Protein AF-A0A370DWR2-F1 (afdb_monomer_lite)

InterPro domains:
  IPR027417 P-loop containing nucleoside triphosphate hydrolase [G3DSA:3.40.50.300] (48-137)
  IPR027417 P-loop containing nucleoside triphosphate hydrolase [SSF52540] (31-121)
  IPR045063 Dynamin, N-terminal [PF00350] (48-128)

pLDDT: mean 73.04, std 15.7, range [42.78, 97.62]

Organism: NCBI:txid2200907

Structure (mmCIF, N/CA/C/O backbone):
data_AF-A0A370DWR2-F1
#
_entry.id   AF-A0A370DWR2-F1
#
loop_
_atom_site.group_PDB
_atom_site.id
_atom_site.type_symbol
_atom_site.label_atom_id
_atom_site.label_alt_id
_atom_site.label_comp_id
_atom_site.label_asym_id
_atom_site.label_entity_id
_atom_site.label_seq_id
_atom_site.pdbx_PDB_ins_code
_atom_site.Cartn_x
_atom_site.Cartn_y
_atom_site.Cartn_z
_atom_site.occupancy
_atom_site.B_iso_or_equiv
_atom_site.auth_seq_id
_atom_site.auth_comp_id
_atom_site.auth_asym_id
_atom_site.auth_atom_id
_atom_site.pdbx_PDB_model_num
ATOM 1 N N . MET A 1 1 ? -10.362 -13.651 -2.660 1.00 56.75 1 MET A N 1
ATOM 2 C CA . MET A 1 1 ? -10.458 -12.195 -2.415 1.00 56.75 1 MET A CA 1
ATOM 3 C C . MET A 1 1 ? -11.682 -11.820 -1.568 1.00 56.75 1 MET A C 1
ATOM 5 O O . MET A 1 1 ? -11.492 -11.154 -0.564 1.00 56.75 1 MET A O 1
ATOM 9 N N . LEU A 1 2 ? -12.892 -12.332 -1.864 1.00 59.53 2 LEU A N 1
ATOM 10 C CA . LEU A 1 2 ? -14.131 -12.061 -1.094 1.00 59.53 2 LEU A CA 1
ATOM 11 C C . LEU A 1 2 ? -14.028 -12.283 0.430 1.00 59.53 2 LEU A C 1
ATOM 13 O O . LEU A 1 2 ? -14.508 -11.456 1.198 1.00 59.53 2 LEU A O 1
ATOM 17 N N . ALA A 1 3 ? -13.368 -13.359 0.873 1.00 76.56 3 ALA A N 1
ATOM 18 C CA . ALA A 1 3 ? -13.218 -13.651 2.302 1.00 76.56 3 ALA A CA 1
ATOM 19 C C . ALA A 1 3 ? -12.416 -12.567 3.047 1.00 76.56 3 ALA A C 1
ATOM 21 O O . ALA A 1 3 ? -12.815 -12.146 4.127 1.00 76.56 3 ALA A O 1
ATOM 22 N N . PHE A 1 4 ? -11.325 -12.065 2.456 1.00 77.69 4 PHE A N 1
ATOM 23 C CA . PHE A 1 4 ? -10.503 -11.017 3.069 1.00 77.69 4 PHE A CA 1
ATOM 24 C C . PHE A 1 4 ? -11.295 -9.718 3.236 1.00 77.69 4 PHE A C 1
ATOM 26 O O . PHE A 1 4 ? -11.356 -9.178 4.337 1.00 77.69 4 PHE A O 1
ATOM 33 N N . THR A 1 5 ? -11.973 -9.265 2.178 1.00 80.62 5 THR A N 1
ATOM 34 C CA . THR A 1 5 ? -12.820 -8.064 2.223 1.00 80.62 5 THR A CA 1
ATOM 35 C C . THR A 1 5 ? -13.925 -8.192 3.277 1.00 80.62 5 THR A C 1
ATOM 37 O O . THR A 1 5 ? -14.201 -7.242 4.008 1.00 80.62 5 THR A O 1
ATOM 40 N N . GLN A 1 6 ? -14.529 -9.376 3.416 1.00 82.38 6 GLN A N 1
ATOM 41 C CA . GLN A 1 6 ? -15.558 -9.634 4.423 1.00 82.38 6 GLN A CA 1
ATOM 42 C C . GLN A 1 6 ? -15.011 -9.574 5.859 1.00 82.38 6 GLN A C 1
ATOM 44 O O . GLN A 1 6 ? -15.601 -8.904 6.714 1.00 82.38 6 GLN A O 1
ATOM 49 N N . TYR A 1 7 ? -13.884 -10.238 6.135 1.00 86.44 7 TYR A N 1
ATOM 50 C CA . TYR A 1 7 ? -13.245 -10.188 7.455 1.00 86.44 7 TYR A CA 1
ATOM 51 C C . TYR A 1 7 ? -12.762 -8.779 7.796 1.00 86.44 7 TYR A C 1
ATOM 53 O O . TYR A 1 7 ? -12.968 -8.326 8.920 1.00 86.44 7 TYR A O 1
ATOM 61 N N . LYS A 1 8 ? -12.212 -8.056 6.815 1.00 86.00 8 LYS A N 1
ATOM 62 C CA . LYS A 1 8 ? -11.798 -6.659 6.960 1.00 86.00 8 LYS A CA 1
ATOM 63 C C . LYS A 1 8 ? -12.965 -5.773 7.389 1.00 86.00 8 LYS A C 1
ATOM 65 O O . LYS A 1 8 ? -12.860 -5.067 8.387 1.00 86.00 8 LYS A O 1
ATOM 70 N N . ASN A 1 9 ? -14.079 -5.823 6.662 1.00 90.38 9 ASN A N 1
ATOM 71 C CA . ASN A 1 9 ? -15.247 -4.997 6.972 1.00 90.38 9 ASN A CA 1
ATOM 72 C C . ASN A 1 9 ? -15.812 -5.321 8.359 1.00 90.38 9 ASN A C 1
ATOM 74 O O . ASN A 1 9 ? -16.182 -4.415 9.101 1.00 90.38 9 ASN A O 1
ATOM 78 N N . SER A 1 10 ? -15.817 -6.602 8.734 1.00 93.44 10 SER A N 1
ATOM 79 C CA . SER A 1 10 ? -16.247 -7.038 10.067 1.00 93.44 10 SER A CA 1
ATOM 80 C C . SER A 1 10 ? -15.322 -6.499 11.165 1.00 93.44 10 SER A C 1
ATOM 82 O O . SER A 1 10 ? -15.798 -5.964 12.162 1.00 93.44 10 SER A O 1
ATOM 84 N N . ALA A 1 11 ? -14.003 -6.576 10.966 1.00 93.44 11 ALA A N 1
ATOM 85 C CA . ALA A 1 11 ? -13.019 -6.033 11.898 1.00 93.44 11 ALA A CA 1
ATOM 86 C C . ALA A 1 11 ? -13.125 -4.505 12.026 1.00 93.44 11 ALA A C 1
ATOM 88 O O . ALA A 1 11 ? -13.108 -3.986 13.137 1.00 93.44 11 ALA A O 1
ATOM 89 N N . LEU A 1 12 ? -13.313 -3.782 10.917 1.00 94.94 12 LEU A N 1
ATOM 90 C CA . LEU A 1 12 ? -13.507 -2.328 10.937 1.00 94.94 12 LEU A CA 1
ATOM 91 C C . LEU A 1 12 ? -14.762 -1.916 11.712 1.00 94.94 12 LEU A C 1
ATOM 93 O O . LEU A 1 12 ? -14.726 -0.927 12.439 1.00 94.94 12 LEU A O 1
ATOM 97 N N . LEU A 1 13 ? -15.860 -2.666 11.582 1.00 96.31 13 LEU A N 1
ATOM 98 C CA . LEU A 1 13 ? -17.070 -2.419 12.368 1.00 96.31 13 LEU A CA 1
ATOM 99 C C . LEU A 1 13 ? -16.809 -2.599 13.866 1.00 96.31 13 LEU A C 1
ATOM 101 O O . LEU A 1 13 ? -17.192 -1.738 14.652 1.00 96.31 13 LEU A O 1
ATOM 105 N N . LEU A 1 14 ? -16.108 -3.670 14.251 1.00 97.00 14 LEU A N 1
ATOM 106 C CA . LEU A 1 14 ? -15.750 -3.921 15.649 1.00 97.00 14 LEU A CA 1
ATOM 107 C C . LEU A 1 14 ? -14.845 -2.824 16.220 1.00 97.00 14 LEU A C 1
ATOM 109 O O . LEU A 1 14 ? -15.090 -2.357 17.329 1.00 97.00 14 LEU A O 1
ATOM 113 N N . ILE A 1 15 ? -13.836 -2.385 15.462 1.00 96.62 15 ILE A N 1
ATOM 114 C CA . ILE A 1 15 ? -12.928 -1.312 15.891 1.00 96.62 15 ILE A CA 1
ATOM 115 C C . ILE A 1 15 ? -13.700 -0.005 16.091 1.00 96.62 15 ILE A C 1
ATOM 117 O O . ILE A 1 15 ? -13.509 0.656 17.105 1.00 96.62 15 ILE A O 1
ATOM 121 N N . ARG A 1 16 ? -14.622 0.344 15.186 1.00 96.25 16 ARG A N 1
ATOM 122 C CA . ARG A 1 16 ? -15.467 1.540 15.342 1.00 96.25 16 ARG A CA 1
ATOM 123 C C . ARG A 1 16 ? -16.319 1.486 16.605 1.00 96.25 16 ARG A C 1
ATOM 125 O O . ARG A 1 16 ? -16.313 2.438 17.372 1.00 96.25 16 ARG A O 1
ATOM 132 N N . SER A 1 17 ? -16.973 0.356 16.871 1.00 97.31 17 SER A N 1
ATOM 133 C CA . SER A 1 17 ? -17.732 0.186 18.115 1.00 97.31 17 SER A CA 1
ATOM 134 C C . SER A 1 17 ? -16.849 0.281 19.366 1.00 97.31 17 SER A C 1
ATOM 136 O O . SER A 1 17 ? -17.305 0.767 20.398 1.00 97.31 17 SER A O 1
ATOM 138 N N . ALA A 1 18 ? -15.591 -0.163 19.290 1.00 97.44 18 ALA A N 1
ATOM 139 C CA . ALA A 1 18 ? -14.632 -0.015 20.382 1.00 97.44 18 ALA A CA 1
ATOM 140 C C . ALA A 1 18 ? -14.181 1.445 20.579 1.00 97.44 18 ALA A C 1
ATOM 142 O O . ALA A 1 18 ? -14.044 1.871 21.724 1.00 97.44 18 ALA A O 1
ATOM 143 N N . ILE A 1 19 ? -14.010 2.216 19.497 1.00 97.62 19 ILE A N 1
ATOM 144 C CA . ILE A 1 19 ? -13.718 3.660 19.551 1.00 97.62 19 ILE A CA 1
ATOM 145 C C . ILE A 1 19 ? -14.866 4.402 20.240 1.00 97.62 19 ILE A C 1
ATOM 147 O O . ILE A 1 19 ? -14.622 5.126 21.202 1.00 97.62 19 ILE A O 1
ATOM 151 N N . ASP A 1 20 ? -16.109 4.165 19.808 1.00 97.00 20 ASP A N 1
ATOM 152 C CA . ASP A 1 20 ? -17.296 4.805 20.391 1.00 97.00 20 ASP A CA 1
ATOM 153 C C . ASP A 1 20 ? -17.393 4.519 21.900 1.00 97.00 20 ASP A C 1
ATOM 155 O O . ASP A 1 20 ? -17.686 5.406 22.708 1.00 97.00 20 ASP A O 1
ATOM 159 N N . LEU A 1 21 ? -17.099 3.276 22.301 1.00 97.56 21 LEU A N 1
ATOM 160 C CA . LEU A 1 21 ? -17.070 2.882 23.706 1.00 97.56 21 LEU A CA 1
ATOM 161 C C . LEU A 1 21 ? -15.950 3.596 24.473 1.00 97.56 21 LEU A C 1
ATOM 163 O O . LEU A 1 21 ? -16.223 4.135 25.545 1.00 97.56 21 LEU A O 1
ATOM 167 N N . ALA A 1 22 ? -14.724 3.627 23.943 1.00 96.88 22 ALA A N 1
ATOM 168 C CA . ALA A 1 22 ? -13.587 4.291 24.582 1.00 96.88 22 ALA A CA 1
ATOM 169 C C . ALA A 1 22 ? -13.856 5.791 24.790 1.00 96.88 22 ALA A C 1
ATOM 171 O O . ALA A 1 22 ? -13.699 6.297 25.900 1.00 96.88 22 ALA A O 1
ATOM 172 N N . GLN A 1 23 ? -14.379 6.473 23.767 1.00 95.75 23 GLN A N 1
ATOM 173 C CA . GLN A 1 23 ? -14.774 7.881 23.849 1.00 95.75 23 GLN A CA 1
ATOM 174 C C . GLN A 1 23 ? -15.876 8.104 24.894 1.00 95.75 23 GLN A C 1
ATOM 176 O O . GLN A 1 23 ? -15.796 9.038 25.688 1.00 95.75 23 GLN A O 1
ATOM 181 N N . SER A 1 24 ? -16.879 7.217 24.963 1.00 96.31 24 SER A N 1
ATOM 182 C CA . SER A 1 24 ? -17.948 7.322 25.969 1.00 96.31 24 SER A CA 1
ATOM 183 C C . SER A 1 24 ? -17.459 7.168 27.417 1.00 96.31 24 SER A C 1
ATOM 185 O O . SER A 1 24 ? -18.128 7.636 28.337 1.00 96.31 24 SER A O 1
ATOM 187 N N . GLN A 1 25 ? -16.300 6.532 27.617 1.00 96.38 25 GLN A N 1
ATOM 188 C CA . GLN A 1 25 ? -15.656 6.345 28.920 1.00 96.38 25 GLN A CA 1
ATOM 189 C C . GLN A 1 25 ? -14.580 7.407 29.211 1.00 96.38 25 GLN A C 1
ATOM 191 O O . GLN A 1 25 ? -14.004 7.401 30.296 1.00 96.38 25 GLN A O 1
ATOM 196 N N . GLY A 1 26 ? -14.314 8.329 28.276 1.00 95.81 26 GLY A N 1
ATOM 197 C CA . GLY A 1 26 ? -13.258 9.341 28.399 1.00 95.81 26 GLY A CA 1
ATOM 198 C C . GLY A 1 26 ? -11.839 8.801 28.185 1.00 95.81 26 GLY A C 1
ATOM 199 O O . GLY A 1 26 ? -10.870 9.442 28.583 1.00 95.81 26 GLY A O 1
ATOM 200 N N . GLU A 1 27 ? -11.702 7.626 27.568 1.00 96.81 27 GLU A N 1
ATOM 201 C CA . GLU A 1 27 ? -10.419 6.981 27.271 1.00 96.81 27 GLU A CA 1
ATOM 202 C C . GLU A 1 27 ? -9.868 7.451 25.911 1.00 96.81 27 GLU A C 1
ATOM 204 O O . GLU A 1 27 ? -9.705 6.669 24.969 1.00 96.81 27 GLU A O 1
ATOM 209 N N . ASP A 1 28 ? -9.581 8.751 25.793 1.00 93.69 28 ASP A N 1
ATOM 210 C CA . ASP A 1 28 ? -9.183 9.390 24.526 1.00 93.69 28 ASP A CA 1
ATOM 211 C C . ASP A 1 28 ? -7.888 8.804 23.930 1.00 93.69 28 ASP A C 1
ATOM 213 O O . ASP A 1 28 ? -7.742 8.719 22.711 1.00 93.69 28 ASP A O 1
ATOM 217 N N . SER A 1 29 ? -6.955 8.351 24.778 1.00 95.94 29 SER A N 1
ATOM 218 C CA . SER A 1 29 ? -5.717 7.698 24.320 1.00 95.94 29 SER A CA 1
ATOM 219 C C . SER A 1 29 ? -6.014 6.389 23.589 1.00 95.94 29 SER A C 1
ATOM 221 O O . SER A 1 29 ? -5.464 6.136 22.520 1.00 95.94 29 SER A O 1
ATOM 223 N N . ILE A 1 30 ? -6.915 5.573 24.145 1.00 94.62 30 ILE A N 1
ATOM 224 C CA . ILE A 1 30 ? -7.310 4.287 23.559 1.00 94.62 30 ILE A CA 1
ATOM 225 C C . ILE A 1 30 ? -8.093 4.526 22.266 1.00 94.62 30 ILE A C 1
ATOM 227 O O . ILE A 1 30 ? -7.880 3.825 21.277 1.00 94.62 30 ILE A O 1
ATOM 231 N N . ALA A 1 31 ? -8.970 5.534 22.246 1.00 96.38 31 ALA A N 1
ATOM 232 C CA . ALA A 1 31 ? -9.678 5.929 21.033 1.00 96.38 31 ALA A CA 1
ATOM 233 C C . ALA A 1 31 ? -8.697 6.309 19.909 1.00 96.38 31 ALA A C 1
ATOM 235 O O . ALA A 1 31 ? -8.842 5.818 18.791 1.00 96.38 31 ALA A O 1
ATOM 236 N N . GLY A 1 32 ? -7.659 7.094 20.217 1.00 93.31 32 GLY A N 1
ATOM 237 C CA . GLY A 1 32 ? -6.617 7.467 19.257 1.00 93.31 32 GLY A CA 1
ATOM 238 C C . GLY A 1 32 ? -5.829 6.271 18.707 1.00 93.31 32 GLY A C 1
ATOM 239 O O . GLY A 1 32 ? -5.645 6.161 17.495 1.00 93.31 32 GLY A O 1
ATOM 240 N N . GLU A 1 33 ? -5.420 5.334 19.567 1.00 95.38 33 GLU A N 1
ATOM 241 C CA . GLU A 1 33 ? -4.736 4.100 19.138 1.00 95.38 33 GLU A CA 1
ATOM 242 C C . GLU A 1 33 ? -5.619 3.241 18.213 1.00 95.38 33 GLU A C 1
ATOM 244 O O . GLU A 1 33 ? -5.158 2.702 17.201 1.00 95.38 33 GLU A O 1
ATOM 249 N N . LEU A 1 34 ? -6.913 3.132 18.527 1.00 95.75 34 LEU A N 1
ATOM 250 C CA . LEU A 1 34 ? -7.875 2.394 17.708 1.00 95.75 34 LEU A CA 1
ATOM 251 C C . LEU A 1 34 ? -8.159 3.088 16.368 1.00 95.75 34 LEU A C 1
ATOM 253 O O . LEU A 1 34 ? -8.328 2.405 15.354 1.00 95.75 34 LEU A O 1
ATOM 257 N N . GLU A 1 35 ? -8.192 4.421 16.333 1.00 95.00 35 GLU A N 1
ATOM 258 C CA . GLU A 1 35 ? -8.307 5.195 15.094 1.00 95.00 35 GLU A CA 1
ATOM 259 C C . GLU A 1 35 ? -7.099 4.970 14.176 1.00 95.00 35 GLU A C 1
ATOM 261 O O . GLU A 1 35 ? -7.269 4.749 12.971 1.00 95.00 35 GLU A O 1
ATOM 266 N N . GLU A 1 36 ? -5.886 4.947 14.731 1.00 91.06 36 GLU A N 1
ATOM 267 C CA . GLU A 1 36 ? -4.666 4.644 13.979 1.00 91.06 36 GLU A CA 1
ATOM 268 C C . GLU A 1 36 ? -4.694 3.211 13.421 1.00 91.06 36 GLU A C 1
ATOM 270 O O . GLU A 1 36 ? -4.449 2.993 12.229 1.00 91.06 36 GLU A O 1
ATOM 275 N N . ALA A 1 37 ? -5.106 2.233 14.231 1.00 88.56 37 ALA A N 1
ATOM 276 C CA . ALA A 1 37 ? -5.285 0.855 13.779 1.00 88.56 37 ALA A CA 1
ATOM 277 C C . ALA A 1 37 ? -6.346 0.732 12.664 1.00 88.56 37 ALA A C 1
ATOM 279 O O . ALA A 1 37 ? -6.126 0.040 11.663 1.00 88.56 37 ALA A O 1
ATOM 280 N N . ALA A 1 38 ? -7.481 1.430 12.791 1.00 91.12 38 ALA A N 1
ATOM 281 C CA . ALA A 1 38 ? -8.525 1.467 11.767 1.00 91.12 38 ALA A CA 1
ATOM 282 C C . ALA A 1 38 ? -8.016 2.086 10.461 1.00 91.12 38 ALA A C 1
ATOM 284 O O . ALA A 1 38 ? -8.323 1.579 9.375 1.00 91.12 38 ALA A O 1
ATOM 285 N N . LYS A 1 39 ? -7.219 3.155 10.552 1.00 87.00 39 LYS A N 1
ATOM 286 C CA . LYS A 1 39 ? -6.574 3.794 9.404 1.00 87.00 39 LYS A CA 1
ATOM 287 C C . LYS A 1 39 ? -5.639 2.817 8.696 1.00 87.00 39 LYS A C 1
ATOM 289 O O . LYS A 1 39 ? -5.795 2.613 7.494 1.00 87.00 39 LYS A O 1
ATOM 294 N N . HIS A 1 40 ? -4.753 2.139 9.424 1.00 81.31 40 HIS A N 1
ATOM 295 C CA . HIS A 1 40 ? -3.851 1.140 8.844 1.00 81.31 40 HIS A CA 1
ATOM 296 C C . HIS A 1 40 ? -4.592 -0.004 8.150 1.00 81.31 40 HIS A C 1
ATOM 298 O O . HIS A 1 40 ? -4.236 -0.382 7.034 1.00 81.31 40 HIS A O 1
ATOM 304 N N . LEU A 1 41 ? -5.654 -0.523 8.772 1.00 82.94 41 LEU A N 1
ATOM 305 C CA . LEU A 1 41 ? -6.479 -1.560 8.159 1.00 82.94 41 LEU A CA 1
ATOM 306 C C . LEU A 1 41 ? -7.191 -1.036 6.902 1.00 82.94 41 LEU A C 1
ATOM 308 O O . LEU A 1 41 ? -7.324 -1.761 5.917 1.00 82.94 41 LEU A O 1
ATOM 312 N N . THR A 1 42 ? -7.632 0.224 6.911 1.00 83.94 42 THR A N 1
ATOM 313 C CA . THR A 1 42 ? -8.314 0.861 5.776 1.00 83.94 42 THR A CA 1
ATOM 314 C C . THR A 1 42 ? -7.379 1.114 4.597 1.00 83.94 42 THR A C 1
ATOM 316 O O . THR A 1 42 ? -7.824 0.929 3.470 1.00 83.94 42 THR A O 1
ATOM 319 N N . GLU A 1 43 ? -6.114 1.468 4.840 1.00 78.44 43 GLU A N 1
ATOM 320 C CA . GLU A 1 43 ? -5.118 1.770 3.799 1.00 78.44 43 GLU A CA 1
ATOM 321 C C . GLU A 1 43 ? -4.753 0.571 2.901 1.00 78.44 43 GLU A C 1
ATOM 323 O O . GLU A 1 43 ? -4.150 0.784 1.855 1.00 78.44 43 GLU A O 1
ATOM 328 N N . GLU A 1 44 ? -5.109 -0.667 3.272 1.00 68.69 44 GLU A N 1
ATOM 329 C CA . GLU A 1 44 ? -4.916 -1.891 2.457 1.00 68.69 44 GLU A CA 1
ATOM 330 C C . GLU A 1 44 ? -3.484 -2.124 1.946 1.00 68.69 44 GLU A C 1
ATOM 332 O O . GLU A 1 44 ? -3.262 -2.847 0.975 1.00 68.69 44 GLU A O 1
ATOM 337 N N . LYS A 1 45 ? -2.478 -1.558 2.615 1.00 63.56 45 LYS A N 1
ATOM 338 C CA . LYS A 1 45 ? -1.083 -1.738 2.210 1.00 63.56 45 LYS A CA 1
ATOM 339 C C . LYS A 1 45 ? -0.569 -3.091 2.681 1.00 63.56 45 LYS A C 1
ATOM 341 O O . LYS A 1 45 ? -0.369 -3.315 3.873 1.00 63.56 45 LYS A O 1
ATOM 346 N N . ILE A 1 46 ? -0.314 -3.983 1.730 1.00 59.69 46 ILE A N 1
ATOM 347 C CA . ILE A 1 46 ? 0.457 -5.202 1.967 1.00 59.69 46 ILE A CA 1
ATOM 348 C C . ILE A 1 46 ? 1.916 -4.882 1.662 1.00 59.69 46 ILE A C 1
ATOM 350 O O . ILE A 1 46 ? 2.289 -4.659 0.513 1.00 59.69 46 ILE A O 1
ATOM 354 N N . TYR A 1 47 ? 2.747 -4.871 2.699 1.00 64.38 47 TYR A N 1
ATOM 355 C CA . TYR A 1 47 ? 4.183 -4.695 2.533 1.00 64.38 47 TYR A CA 1
ATOM 356 C C . TYR A 1 47 ? 4.832 -6.043 2.238 1.00 64.38 47 TYR A C 1
ATOM 358 O O . TYR A 1 47 ? 4.841 -6.942 3.079 1.00 64.38 47 TYR A O 1
ATOM 366 N N . ILE A 1 48 ? 5.393 -6.175 1.040 1.00 66.00 48 ILE A N 1
ATOM 367 C CA . ILE A 1 48 ? 6.224 -7.315 0.657 1.00 66.00 48 ILE A CA 1
ATOM 368 C C . ILE A 1 48 ? 7.672 -6.840 0.659 1.00 66.00 48 ILE A C 1
ATOM 370 O O . ILE A 1 48 ? 8.037 -5.938 -0.092 1.00 66.00 48 ILE A O 1
ATOM 374 N N . VAL A 1 49 ? 8.503 -7.453 1.501 1.00 68.62 49 VAL A N 1
ATOM 375 C CA . VAL A 1 49 ? 9.936 -7.152 1.558 1.00 68.62 49 VAL A CA 1
ATOM 376 C C . VAL A 1 49 ? 10.708 -8.305 0.927 1.00 68.62 49 VAL A C 1
ATOM 378 O O . VAL A 1 49 ? 10.722 -9.417 1.453 1.00 68.62 49 VAL A O 1
ATOM 381 N N . ALA A 1 50 ? 11.363 -8.044 -0.204 1.00 67.94 50 ALA A N 1
ATOM 382 C CA . ALA A 1 50 ? 12.269 -9.001 -0.832 1.00 67.94 50 ALA A CA 1
ATOM 383 C C . ALA A 1 50 ? 13.694 -8.820 -0.281 1.00 67.94 50 ALA A C 1
ATOM 385 O O . ALA A 1 50 ? 14.420 -7.909 -0.682 1.00 67.94 50 ALA A O 1
ATOM 386 N N . CYS A 1 51 ? 14.104 -9.703 0.631 1.00 67.06 51 CYS A N 1
ATOM 387 C CA . CYS A 1 51 ? 15.440 -9.704 1.236 1.00 67.06 51 CYS A CA 1
ATOM 388 C C . CYS A 1 51 ? 16.389 -10.690 0.531 1.00 67.06 51 CYS A C 1
ATOM 390 O O . CYS A 1 51 ? 15.963 -11.732 0.043 1.00 67.06 51 CYS A O 1
ATOM 392 N N . GLY A 1 52 ? 17.690 -10.385 0.503 1.00 65.38 52 GLY A N 1
ATOM 393 C CA . GLY A 1 52 ? 18.737 -11.280 -0.013 1.00 65.38 52 GLY A CA 1
ATOM 394 C C . GLY A 1 52 ? 19.949 -10.519 -0.552 1.00 65.38 52 GLY A C 1
ATOM 395 O O 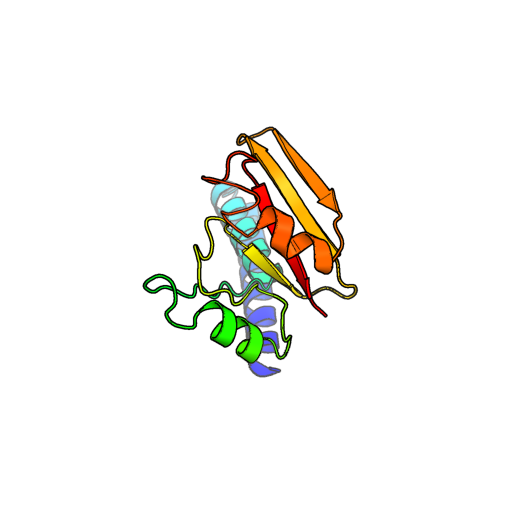. GLY A 1 52 ? 19.886 -9.303 -0.736 1.00 65.38 52 GLY A O 1
ATOM 396 N N . GLU A 1 53 ? 21.041 -11.219 -0.851 1.00 62.62 53 GLU A N 1
ATOM 397 C CA . GLU A 1 53 ? 22.265 -10.612 -1.397 1.00 62.62 53 GLU A CA 1
ATOM 398 C C . GLU A 1 53 ? 22.040 -9.963 -2.773 1.00 62.62 53 GLU A C 1
ATOM 400 O O . GLU A 1 53 ? 21.114 -10.314 -3.518 1.00 62.62 53 GLU A O 1
ATOM 405 N N . PHE A 1 54 ? 22.861 -8.965 -3.109 1.00 59.97 54 PHE A N 1
ATOM 406 C CA . PHE A 1 54 ? 22.825 -8.291 -4.409 1.00 59.97 54 PHE A CA 1
ATOM 407 C C . PHE A 1 54 ? 22.920 -9.303 -5.567 1.00 59.97 54 PHE A C 1
ATOM 409 O O . PHE A 1 54 ? 23.587 -10.326 -5.451 1.00 59.97 54 PHE A O 1
ATOM 416 N N . LYS A 1 55 ? 22.244 -9.017 -6.691 1.00 59.91 55 LYS A N 1
ATOM 417 C CA . LYS A 1 55 ? 22.246 -9.840 -7.924 1.00 59.91 55 LYS A CA 1
ATOM 418 C C . LYS A 1 55 ? 21.584 -11.237 -7.843 1.00 59.91 55 LYS A C 1
ATOM 420 O O . LYS A 1 55 ? 21.668 -11.992 -8.801 1.00 59.91 55 LYS A O 1
ATOM 425 N N . GLN A 1 56 ? 20.840 -11.559 -6.780 1.00 70.25 56 GLN A N 1
ATOM 426 C CA . GLN A 1 56 ? 20.136 -12.853 -6.629 1.00 70.25 56 GLN A CA 1
ATOM 427 C C . GLN A 1 56 ? 18.700 -12.888 -7.207 1.00 70.25 56 GLN A C 1
ATOM 429 O O . GLN A 1 56 ? 17.840 -13.610 -6.714 1.00 70.25 56 GLN A O 1
ATOM 434 N N . GLY A 1 57 ? 18.389 -12.067 -8.218 1.00 71.69 57 GLY A N 1
ATOM 435 C CA . GLY A 1 57 ? 17.089 -12.125 -8.912 1.00 71.69 57 GLY A CA 1
ATOM 436 C C . GLY A 1 57 ? 15.888 -11.499 -8.184 1.00 71.69 57 GLY A C 1
ATOM 437 O O . GLY A 1 57 ? 14.757 -11.680 -8.624 1.00 71.69 57 GLY A O 1
ATOM 438 N N . LYS A 1 58 ? 16.101 -10.724 -7.111 1.00 79.50 58 LYS A N 1
ATOM 439 C CA . LYS A 1 58 ? 15.018 -10.072 -6.343 1.00 79.50 58 LYS A CA 1
ATOM 440 C C . LYS A 1 58 ? 14.148 -9.136 -7.195 1.00 79.50 58 LYS A C 1
ATOM 442 O O . LYS A 1 58 ? 12.929 -9.239 -7.147 1.00 79.50 58 LYS A O 1
ATOM 447 N N . SER A 1 59 ? 14.759 -8.270 -8.010 1.00 73.94 59 SER A N 1
ATOM 448 C CA . SER A 1 59 ? 14.023 -7.372 -8.917 1.00 73.94 59 SER A CA 1
ATOM 449 C C . SER A 1 59 ? 13.225 -8.151 -9.966 1.00 73.94 59 SER A C 1
ATOM 451 O O . SER A 1 59 ? 12.071 -7.830 -10.222 1.00 73.94 59 SER A O 1
ATOM 453 N N . SER A 1 60 ? 13.804 -9.221 -10.522 1.00 76.81 60 SER A N 1
ATOM 454 C CA . SER A 1 60 ? 13.113 -10.104 -11.470 1.00 76.81 60 SER A CA 1
ATOM 455 C C . SER A 1 60 ? 11.915 -10.803 -10.832 1.00 76.81 60 SER A C 1
ATOM 457 O O . SER A 1 60 ? 10.865 -10.900 -11.456 1.00 76.81 60 SER A O 1
ATOM 459 N N . PHE A 1 61 ? 12.060 -11.260 -9.584 1.00 79.12 61 PHE A N 1
ATOM 460 C CA . PHE A 1 61 ? 10.973 -11.871 -8.825 1.00 79.12 61 PHE A CA 1
ATOM 461 C C . PHE A 1 61 ? 9.828 -10.887 -8.580 1.00 79.12 61 PHE A C 1
ATOM 463 O O . PHE A 1 61 ? 8.680 -11.241 -8.817 1.00 79.12 61 PHE A O 1
ATOM 470 N N . ILE A 1 62 ? 10.122 -9.652 -8.157 1.00 78.25 62 ILE A N 1
ATOM 471 C CA . ILE A 1 62 ? 9.076 -8.645 -7.930 1.00 78.25 62 ILE A CA 1
ATOM 472 C C . ILE A 1 62 ? 8.379 -8.276 -9.249 1.00 78.25 62 ILE A C 1
ATOM 474 O O . ILE A 1 62 ? 7.155 -8.245 -9.281 1.00 78.25 62 ILE A O 1
ATOM 478 N N . ASN A 1 63 ? 9.125 -8.069 -10.342 1.00 75.38 63 ASN A N 1
ATOM 479 C CA . ASN A 1 63 ? 8.536 -7.802 -11.662 1.00 75.38 63 ASN A CA 1
ATOM 480 C C . ASN A 1 63 ? 7.588 -8.934 -12.098 1.00 75.38 63 ASN A C 1
ATOM 482 O O . ASN A 1 63 ? 6.491 -8.665 -12.574 1.00 75.38 63 ASN A O 1
ATOM 486 N N . ALA A 1 64 ? 7.985 -10.197 -11.896 1.00 79.75 64 ALA A N 1
ATOM 487 C CA . ALA A 1 64 ? 7.147 -11.353 -12.214 1.00 79.75 64 ALA A CA 1
ATOM 488 C C . ALA A 1 64 ? 5.930 -11.484 -11.281 1.00 79.75 64 ALA A C 1
ATOM 490 O O . ALA A 1 64 ? 4.856 -11.868 -11.730 1.00 79.75 64 ALA A O 1
ATOM 491 N N . LEU A 1 65 ? 6.083 -11.160 -9.993 1.00 79.38 65 LEU A N 1
ATOM 492 C CA . LEU A 1 65 ? 4.987 -11.173 -9.020 1.00 79.38 65 LEU A CA 1
ATOM 493 C C . LEU A 1 65 ? 3.912 -10.130 -9.353 1.00 79.38 65 LEU A C 1
ATOM 495 O O . LEU A 1 65 ? 2.736 -10.365 -9.088 1.00 79.38 65 LEU A O 1
ATOM 499 N N . LEU A 1 66 ? 4.325 -8.991 -9.908 1.00 75.38 66 LEU A N 1
ATOM 500 C CA . LEU A 1 66 ? 3.446 -7.890 -10.296 1.00 75.38 66 LEU A CA 1
ATOM 501 C C . LEU A 1 66 ? 2.921 -8.006 -11.736 1.00 75.38 66 LEU A C 1
ATOM 503 O O . LEU A 1 66 ? 2.129 -7.166 -12.133 1.00 75.38 66 LEU A O 1
ATOM 507 N N . ASP A 1 67 ? 3.366 -9.007 -12.506 1.00 75.50 67 ASP A N 1
ATOM 508 C CA . ASP A 1 67 ? 3.129 -9.136 -13.958 1.00 75.50 67 ASP A CA 1
ATOM 509 C C . ASP A 1 67 ? 3.502 -7.864 -14.761 1.00 75.50 67 ASP A C 1
ATOM 511 O O . ASP A 1 67 ? 2.976 -7.586 -15.835 1.00 75.50 67 ASP A O 1
ATOM 515 N N . GLU A 1 68 ? 4.457 -7.089 -14.236 1.00 73.56 68 GLU A N 1
ATOM 516 C CA . GLU A 1 68 ? 4.898 -5.790 -14.756 1.00 73.56 68 GLU A CA 1
ATOM 517 C C . GLU A 1 68 ? 6.394 -5.862 -15.112 1.00 73.56 68 GLU A C 1
ATOM 519 O O . GLU A 1 68 ? 7.276 -5.584 -14.283 1.00 73.56 68 GLU A O 1
ATOM 524 N N . PRO A 1 69 ? 6.737 -6.282 -16.344 1.00 67.75 69 PRO A N 1
ATOM 525 C CA . PRO A 1 69 ? 8.126 -6.398 -16.758 1.00 67.75 69 PRO A CA 1
ATOM 526 C C . PRO A 1 69 ? 8.789 -5.016 -16.847 1.00 67.75 69 PRO A C 1
ATOM 528 O O . PRO A 1 69 ? 8.233 -4.070 -17.400 1.00 67.75 69 PRO A O 1
ATOM 531 N N . ASN A 1 70 ? 10.035 -4.928 -16.369 1.00 67.56 70 ASN A N 1
ATOM 532 C CA . ASN A 1 70 ? 10.883 -3.724 -16.367 1.00 67.56 70 ASN A CA 1
ATOM 533 C C . ASN A 1 70 ? 10.488 -2.616 -15.376 1.00 67.56 70 ASN A C 1
ATOM 535 O O . ASN A 1 70 ? 11.094 -1.546 -15.416 1.00 67.56 70 ASN A O 1
ATOM 539 N N . LEU A 1 71 ? 9.540 -2.862 -14.465 1.00 70.06 71 LEU A N 1
ATOM 540 C CA . LEU A 1 71 ? 9.187 -1.894 -13.422 1.00 70.06 71 LEU A CA 1
ATOM 541 C C . LEU A 1 71 ? 10.379 -1.592 -12.502 1.00 70.06 71 LEU A C 1
ATOM 543 O O . LEU A 1 71 ? 10.712 -0.435 -12.240 1.00 70.06 71 LEU A O 1
ATOM 547 N N . PHE A 1 72 ? 11.070 -2.643 -12.063 1.00 66.62 72 PHE A N 1
ATOM 548 C CA . PHE A 1 72 ? 12.371 -2.527 -11.423 1.00 66.62 72 PHE A CA 1
ATOM 549 C C . PHE A 1 72 ? 13.500 -2.805 -12.412 1.00 66.62 72 PHE A C 1
ATOM 551 O O . PHE A 1 72 ? 13.434 -3.813 -13.127 1.00 66.62 72 PHE A O 1
ATOM 558 N N . PRO A 1 73 ? 14.576 -1.991 -12.407 1.00 60.16 73 PRO A N 1
ATOM 559 C CA . PRO A 1 73 ? 15.760 -2.286 -13.197 1.00 60.16 73 PRO A CA 1
ATOM 560 C C . PRO A 1 73 ? 16.375 -3.615 -12.738 1.00 60.16 73 PRO A C 1
ATOM 562 O O . PRO A 1 73 ? 16.643 -3.833 -11.551 1.00 60.16 73 PRO A O 1
ATOM 565 N N . VAL A 1 74 ? 16.589 -4.511 -13.700 1.00 53.38 74 VAL A N 1
ATOM 566 C CA . VAL A 1 74 ? 17.234 -5.816 -13.518 1.00 53.38 74 VAL A CA 1
ATOM 567 C C . VAL A 1 74 ? 18.626 -5.727 -14.135 1.00 53.38 74 VAL A C 1
ATOM 569 O O . VAL A 1 74 ? 18.862 -6.278 -15.202 1.00 53.38 74 VAL A O 1
ATOM 572 N N . ASP A 1 75 ? 19.539 -4.983 -13.508 1.00 51.81 75 ASP A N 1
ATOM 573 C CA . ASP A 1 75 ? 20.920 -4.890 -13.992 1.00 51.81 75 ASP A CA 1
ATOM 574 C C . ASP A 1 75 ? 21.932 -5.475 -13.013 1.00 51.81 75 ASP A C 1
ATOM 576 O O . ASP A 1 75 ? 21.786 -5.439 -11.789 1.00 51.81 75 ASP A O 1
ATOM 580 N N . ILE A 1 76 ? 22.971 -6.058 -13.605 1.00 43.81 76 ILE A N 1
ATOM 581 C CA . ILE A 1 76 ? 23.990 -6.860 -12.937 1.00 43.81 76 ILE A CA 1
ATOM 582 C C . ILE A 1 76 ? 25.010 -5.978 -12.225 1.00 43.81 76 ILE A C 1
ATOM 584 O O . ILE A 1 76 ? 25.821 -6.542 -11.523 1.00 43.81 76 ILE A O 1
ATOM 588 N N . ASP A 1 77 ? 24.976 -4.646 -12.276 1.00 42.78 77 ASP A N 1
ATOM 589 C CA . ASP A 1 77 ? 25.887 -3.820 -11.475 1.00 42.78 77 ASP A CA 1
ATOM 590 C C . ASP A 1 77 ? 25.168 -2.800 -10.592 1.00 42.78 77 ASP A C 1
ATOM 592 O O . ASP A 1 77 ? 24.506 -1.869 -11.036 1.00 42.78 77 ASP A O 1
ATOM 596 N N . ILE A 1 78 ? 25.356 -3.045 -9.296 1.00 46.12 78 ILE A N 1
ATOM 597 C CA . ILE A 1 78 ? 24.996 -2.244 -8.136 1.00 46.12 78 ILE A CA 1
ATOM 598 C C . ILE A 1 78 ? 23.506 -1.900 -8.028 1.00 46.12 78 ILE A C 1
ATOM 600 O O . ILE A 1 78 ? 22.992 -0.844 -8.402 1.00 46.12 78 ILE A O 1
ATOM 604 N N . THR A 1 79 ? 22.809 -2.904 -7.510 1.00 45.81 79 THR A N 1
ATOM 605 C CA . THR A 1 79 ? 21.363 -3.044 -7.493 1.00 45.81 79 THR A CA 1
ATOM 606 C C . THR A 1 79 ? 20.796 -2.539 -6.169 1.00 45.81 79 THR A C 1
ATOM 608 O O . THR A 1 79 ? 20.824 -3.246 -5.169 1.00 45.81 79 THR A O 1
ATOM 611 N N . THR A 1 80 ? 20.208 -1.343 -6.199 1.00 49.38 80 THR A N 1
ATOM 612 C CA . THR A 1 80 ? 19.228 -0.853 -5.212 1.00 49.38 80 THR A CA 1
ATOM 613 C C . THR A 1 80 ? 19.805 -0.286 -3.902 1.00 49.38 80 THR A C 1
ATOM 615 O O . THR A 1 80 ? 19.787 -0.943 -2.868 1.00 49.38 80 THR A O 1
ATOM 618 N N . ASN A 1 81 ? 20.185 1.000 -3.914 1.00 47.44 81 ASN A N 1
ATOM 619 C CA . ASN A 1 81 ? 20.344 1.825 -2.695 1.00 47.44 81 ASN A CA 1
ATOM 620 C C . ASN A 1 81 ? 19.061 2.604 -2.333 1.00 47.44 81 ASN A C 1
ATOM 622 O O . ASN A 1 81 ? 19.103 3.562 -1.561 1.00 47.44 81 ASN A O 1
ATOM 626 N N . LEU A 1 82 ? 17.917 2.229 -2.917 1.00 55.09 82 LEU A N 1
ATOM 627 C CA . LEU A 1 82 ? 16.671 2.982 -2.820 1.00 55.09 82 LEU A CA 1
ATOM 628 C C . LEU A 1 82 ? 15.521 2.097 -2.342 1.00 55.09 82 LEU A C 1
ATOM 630 O O . LEU A 1 82 ? 15.147 1.140 -3.022 1.00 55.09 82 LEU A O 1
ATOM 634 N N . VAL A 1 83 ? 14.911 2.455 -1.212 1.00 59.41 83 VAL A N 1
ATOM 635 C CA . VAL A 1 83 ? 13.597 1.914 -0.854 1.00 59.41 83 VAL A CA 1
ATOM 636 C C . VAL A 1 83 ? 12.620 2.351 -1.945 1.00 59.41 83 VAL A C 1
ATOM 638 O O . VAL A 1 83 ? 12.533 3.530 -2.286 1.00 59.41 83 VAL A O 1
ATOM 641 N N . SER A 1 84 ? 11.931 1.388 -2.541 1.00 62.62 84 SER A N 1
ATOM 642 C CA . SER A 1 84 ? 10.903 1.643 -3.543 1.00 62.62 84 SER A CA 1
ATOM 643 C C . SER A 1 84 ? 9.606 1.047 -3.034 1.00 62.62 84 SER A C 1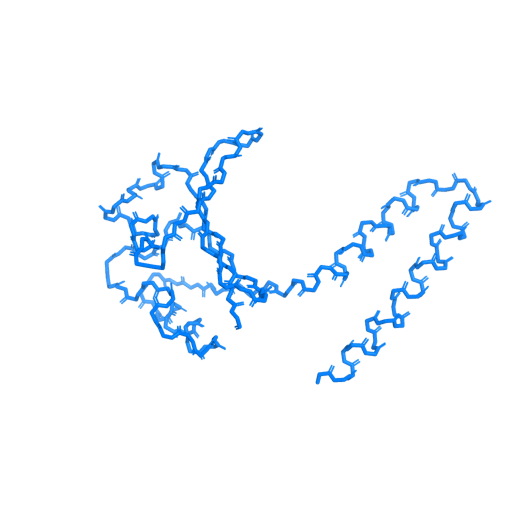
ATOM 645 O O . SER A 1 84 ? 9.559 -0.135 -2.698 1.00 62.62 84 SER A O 1
ATOM 647 N N . THR A 1 85 ? 8.575 1.875 -2.931 1.00 67.38 85 THR A N 1
ATOM 648 C CA . THR A 1 85 ? 7.244 1.447 -2.501 1.00 67.38 85 THR A CA 1
ATOM 649 C C . THR A 1 85 ? 6.345 1.380 -3.719 1.00 67.38 85 THR A C 1
ATOM 651 O O . THR A 1 85 ? 6.300 2.332 -4.496 1.00 67.38 85 THR A O 1
ATOM 654 N N . ILE A 1 86 ? 5.630 0.267 -3.872 1.00 69.31 86 ILE A N 1
ATOM 655 C CA . ILE A 1 86 ? 4.588 0.124 -4.886 1.00 69.31 86 ILE A CA 1
ATOM 656 C C . ILE A 1 86 ? 3.249 0.019 -4.180 1.00 69.31 86 ILE A C 1
ATOM 658 O O . ILE A 1 86 ? 3.114 -0.735 -3.216 1.00 69.31 86 ILE A O 1
ATOM 662 N N . SER A 1 87 ? 2.263 0.765 -4.661 1.00 69.06 87 SER A N 1
ATOM 663 C CA . SER A 1 87 ? 0.869 0.571 -4.272 1.00 69.06 87 SER A CA 1
ATOM 664 C C . SER A 1 87 ? -0.043 0.596 -5.493 1.00 69.06 87 SER A C 1
ATOM 666 O O . SER A 1 87 ? 0.368 0.989 -6.578 1.00 69.06 87 SER A O 1
ATOM 668 N N . TYR A 1 88 ? -1.263 0.095 -5.336 1.00 70.50 88 TYR A N 1
ATOM 669 C CA . TYR A 1 88 ? -2.248 0.077 -6.410 1.00 70.50 88 TYR A CA 1
ATOM 670 C C . TYR A 1 88 ? -2.928 1.446 -6.536 1.00 70.50 88 TYR A C 1
ATOM 672 O O . TYR A 1 88 ? -3.277 2.060 -5.523 1.00 70.50 88 TYR A O 1
ATOM 680 N N . GLY A 1 89 ? -3.162 1.909 -7.762 1.00 72.31 89 GLY A N 1
ATOM 681 C CA . GLY A 1 89 ? -3.891 3.142 -8.043 1.00 72.31 89 GLY A CA 1
ATOM 682 C C . GLY A 1 89 ? -4.707 3.059 -9.336 1.00 72.31 89 GLY A C 1
ATOM 683 O O . GLY A 1 89 ? -4.382 2.284 -10.226 1.00 72.31 89 GLY A O 1
ATOM 684 N N . PRO A 1 90 ? -5.769 3.875 -9.487 1.00 67.94 90 PRO A N 1
ATOM 685 C CA . PRO A 1 90 ? -6.585 3.883 -10.707 1.00 67.94 90 PRO A CA 1
ATOM 686 C C . PRO A 1 90 ? -5.810 4.376 -11.940 1.00 67.94 90 PRO A C 1
ATOM 688 O O . PRO A 1 90 ? -6.166 4.058 -13.075 1.00 67.94 90 PRO A O 1
ATOM 691 N N . HIS A 1 91 ? -4.756 5.160 -11.726 1.00 74.75 91 HIS A N 1
ATOM 692 C CA . HIS A 1 91 ? -3.867 5.686 -12.752 1.00 74.75 91 HIS A CA 1
ATOM 693 C C . HIS A 1 91 ? -2.426 5.472 -12.316 1.00 74.75 91 HIS A C 1
ATOM 695 O O . HIS A 1 91 ? -2.117 5.638 -11.134 1.00 74.75 91 HIS A O 1
ATOM 701 N N . GLU A 1 92 ? -1.563 5.130 -13.272 1.00 78.69 92 GLU A N 1
ATOM 702 C CA . GLU A 1 92 ? -0.136 5.053 -12.999 1.00 78.69 92 GLU A CA 1
ATOM 703 C C . GLU A 1 92 ? 0.397 6.427 -12.582 1.00 78.69 92 GLU A C 1
ATOM 705 O O . GLU A 1 92 ? 0.169 7.435 -13.256 1.00 78.69 92 GLU A O 1
ATOM 710 N N . VAL A 1 93 ? 1.133 6.447 -11.473 1.00 80.81 93 VAL A N 1
ATOM 711 C CA . VAL A 1 93 ? 1.858 7.624 -10.990 1.00 80.81 93 VAL A CA 1
ATOM 712 C C . VAL A 1 93 ? 3.223 7.169 -10.509 1.00 80.81 93 VAL A C 1
ATOM 714 O O . VAL A 1 93 ? 3.323 6.300 -9.649 1.00 80.81 93 VAL A O 1
ATOM 717 N N . VAL A 1 94 ? 4.283 7.773 -11.033 1.00 82.12 94 VAL A N 1
ATOM 718 C CA . VAL A 1 94 ? 5.652 7.507 -10.594 1.00 82.12 94 VAL A CA 1
ATOM 719 C C . VAL A 1 94 ? 6.203 8.785 -9.975 1.00 82.12 94 VAL A C 1
ATOM 721 O O . VAL A 1 94 ? 6.295 9.820 -10.633 1.00 82.12 94 VAL A O 1
ATOM 724 N N . GLU A 1 95 ? 6.574 8.722 -8.701 1.00 80.31 95 GLU A N 1
ATOM 725 C CA . GLU A 1 95 ? 7.097 9.860 -7.951 1.00 80.31 95 GLU A CA 1
ATOM 726 C C . GLU A 1 95 ? 8.429 9.529 -7.283 1.00 80.31 95 GLU A C 1
ATOM 728 O O . GLU A 1 95 ? 8.644 8.438 -6.750 1.00 80.31 95 GLU A O 1
ATOM 733 N N . VAL A 1 96 ? 9.320 10.518 -7.279 1.00 79.69 96 VAL A N 1
ATOM 734 C CA . VAL A 1 96 ? 10.551 10.509 -6.494 1.00 79.69 96 VAL A CA 1
ATOM 735 C C . VAL A 1 96 ? 10.375 11.474 -5.334 1.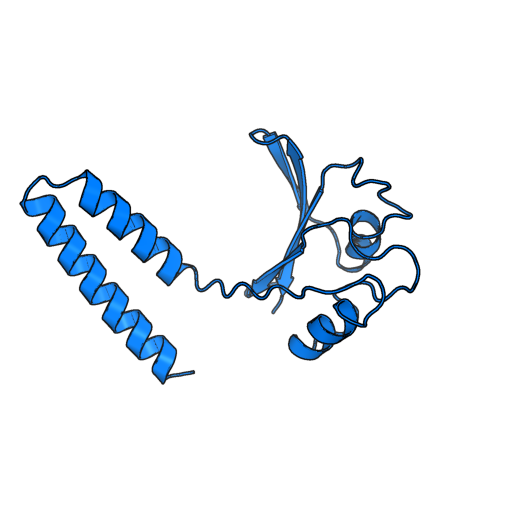00 79.69 96 VAL A C 1
ATOM 737 O O . VAL A 1 96 ? 10.189 12.674 -5.528 1.00 79.69 96 VAL A O 1
ATOM 740 N N . LEU A 1 97 ? 10.467 10.948 -4.122 1.00 74.56 97 LEU A N 1
ATOM 741 C CA . LEU A 1 97 ? 10.510 11.710 -2.883 1.00 74.56 97 LEU A CA 1
ATOM 742 C C . LEU A 1 97 ? 11.971 12.023 -2.572 1.00 74.56 97 LEU A C 1
ATOM 744 O O . LEU A 1 97 ? 12.721 11.089 -2.325 1.00 74.56 97 LEU A O 1
ATOM 748 N N . ALA A 1 98 ? 12.394 13.285 -2.578 1.00 73.75 98 ALA A N 1
ATOM 749 C CA . ALA A 1 98 ? 13.767 13.682 -2.255 1.00 73.75 98 ALA A CA 1
ATOM 750 C C . ALA A 1 98 ? 13.799 14.691 -1.100 1.00 73.75 98 ALA A C 1
ATOM 752 O O . ALA A 1 98 ? 12.996 15.624 -1.072 1.00 73.75 98 ALA A O 1
ATOM 753 N N . GLY A 1 99 ? 14.731 14.526 -0.158 1.00 67.19 99 GLY A N 1
ATOM 754 C CA . GLY A 1 99 ? 14.919 15.483 0.937 1.00 67.19 99 GLY A CA 1
ATOM 755 C C . GLY A 1 99 ? 15.393 14.864 2.251 1.00 67.19 99 GLY A C 1
ATOM 756 O O . GLY A 1 99 ? 15.855 13.727 2.300 1.00 67.19 99 GLY A O 1
ATOM 757 N N . GLU A 1 100 ? 15.299 15.646 3.324 1.00 65.81 100 GLU A N 1
ATOM 758 C CA . GLU A 1 100 ? 15.575 15.216 4.701 1.00 65.81 100 GLU A CA 1
ATOM 759 C C . GLU A 1 100 ? 14.269 15.019 5.477 1.00 65.81 100 GLU A C 1
ATOM 761 O O . GLU A 1 100 ? 13.230 15.578 5.118 1.00 65.81 100 GLU A O 1
ATOM 766 N N . THR A 1 101 ? 14.317 14.246 6.564 1.00 55.31 101 THR A N 1
ATOM 767 C CA . THR A 1 101 ? 13.183 14.043 7.474 1.00 55.31 101 THR A CA 1
ATOM 768 C C . THR A 1 101 ? 12.600 15.393 7.911 1.00 55.31 101 THR A C 1
ATOM 770 O O . THR A 1 101 ? 13.269 16.170 8.584 1.00 55.31 101 THR A O 1
ATOM 773 N N . GLY A 1 102 ? 11.357 15.678 7.506 1.00 61.88 102 GLY A N 1
ATOM 774 C CA . GLY A 1 102 ? 10.656 16.943 7.774 1.00 61.88 102 GLY A CA 1
ATOM 775 C C . GLY A 1 102 ? 10.559 17.909 6.584 1.00 61.88 102 GLY A C 1
ATOM 776 O O . GLY A 1 102 ? 9.699 18.779 6.607 1.00 61.88 102 GLY A O 1
ATOM 777 N N . ASN A 1 103 ? 11.362 17.725 5.528 1.00 69.00 103 ASN A N 1
ATOM 778 C CA . ASN A 1 103 ? 11.346 18.521 4.292 1.00 69.00 103 ASN A CA 1
ATOM 779 C C . ASN A 1 103 ? 11.479 17.608 3.060 1.00 69.00 103 ASN A C 1
ATOM 781 O O . ASN A 1 103 ? 12.452 17.683 2.307 1.00 69.00 103 ASN A O 1
ATOM 785 N N . ILE A 1 104 ? 10.513 16.708 2.880 1.00 73.75 104 ILE A N 1
ATOM 786 C CA . ILE A 1 104 ? 10.458 15.806 1.725 1.00 73.75 104 ILE A CA 1
ATOM 787 C C . ILE A 1 104 ? 9.701 16.504 0.595 1.00 73.75 104 ILE A C 1
ATOM 789 O O . ILE A 1 104 ? 8.567 16.941 0.781 1.00 73.75 104 ILE A O 1
ATOM 793 N N . VAL A 1 105 ? 10.316 16.583 -0.585 1.00 77.50 105 VAL A N 1
ATOM 794 C CA . VAL A 1 105 ? 9.688 17.111 -1.800 1.00 77.50 105 VAL A CA 1
ATOM 795 C C . VAL A 1 105 ? 9.363 15.949 -2.730 1.00 77.50 105 VAL A C 1
ATOM 797 O O . VAL A 1 105 ? 10.251 15.163 -3.063 1.00 77.50 105 VAL A O 1
ATOM 800 N N . SER A 1 106 ? 8.102 15.847 -3.158 1.00 79.75 106 SER A N 1
ATOM 801 C CA . SER A 1 106 ? 7.702 14.907 -4.211 1.00 79.75 106 SER A CA 1
ATOM 802 C C . SER A 1 106 ? 7.885 15.531 -5.592 1.00 79.75 106 SER A C 1
ATOM 804 O O . SER A 1 106 ? 7.538 16.694 -5.815 1.00 79.75 106 SER A O 1
ATOM 806 N N . LYS A 1 107 ? 8.423 14.745 -6.525 1.00 82.00 107 LYS A N 1
ATOM 807 C CA . LYS A 1 107 ? 8.514 15.083 -7.942 1.00 82.00 107 LYS A CA 1
ATOM 808 C C . LYS A 1 107 ? 7.960 13.936 -8.783 1.00 82.00 107 LYS A C 1
ATOM 810 O O . LYS A 1 107 ? 8.514 12.838 -8.759 1.00 82.00 107 LYS A O 1
ATOM 815 N N . ALA A 1 108 ? 6.941 14.226 -9.588 1.00 83.31 108 ALA A N 1
ATOM 816 C CA . ALA A 1 108 ? 6.463 13.311 -10.618 1.00 83.31 108 ALA A CA 1
ATOM 817 C C . ALA A 1 108 ? 7.539 13.091 -11.694 1.00 83.31 108 ALA A C 1
ATOM 819 O O . ALA A 1 108 ? 8.176 14.043 -12.161 1.00 83.31 108 ALA A O 1
ATOM 820 N N . ILE A 1 109 ? 7.733 11.833 -12.075 1.00 83.19 109 ILE A N 1
ATOM 821 C CA . ILE A 1 109 ? 8.655 11.392 -13.122 1.00 83.19 109 ILE A CA 1
ATOM 822 C C . ILE A 1 109 ? 7.942 10.410 -14.059 1.00 83.19 109 ILE A C 1
ATOM 824 O O . ILE A 1 109 ? 6.871 9.897 -13.749 1.00 83.19 109 ILE A O 1
ATOM 828 N N . SER A 1 110 ? 8.534 10.144 -15.216 1.00 82.69 110 SER A N 1
ATOM 829 C CA . SER A 1 110 ? 8.095 9.073 -16.116 1.00 82.69 110 SER A CA 1
ATOM 830 C C . SER A 1 110 ? 8.677 7.709 -15.718 1.00 82.69 110 SER A C 1
ATOM 832 O O . SER A 1 110 ? 9.676 7.623 -14.999 1.00 82.69 110 SER A O 1
ATOM 834 N N . ARG A 1 111 ? 8.080 6.620 -16.225 1.00 76.19 111 ARG A N 1
ATOM 8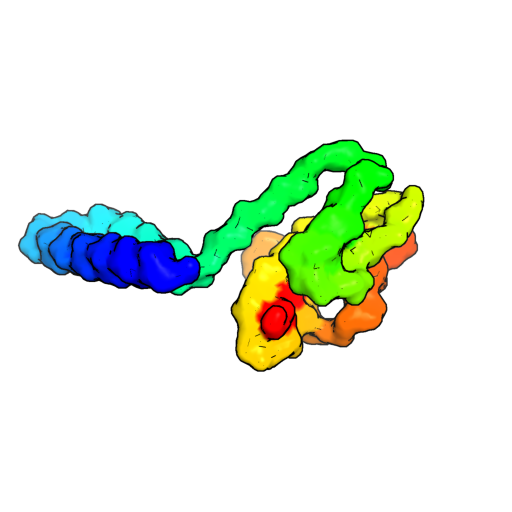35 C CA . ARG A 1 111 ? 8.548 5.241 -15.988 1.00 76.19 111 ARG A CA 1
ATOM 836 C C . ARG A 1 111 ? 10.003 5.034 -16.446 1.00 76.19 111 ARG A C 1
ATOM 838 O O . ARG A 1 111 ? 10.792 4.425 -15.728 1.00 76.19 111 ARG A O 1
ATOM 845 N N . ASP A 1 112 ? 10.402 5.639 -17.565 1.00 77.94 112 ASP A N 1
ATOM 846 C CA . ASP A 1 112 ? 11.777 5.571 -18.092 1.00 77.94 112 ASP A CA 1
ATOM 847 C C . ASP A 1 112 ? 12.804 6.277 -17.186 1.00 77.94 112 ASP A C 1
ATOM 849 O O . ASP A 1 112 ? 13.997 5.953 -17.174 1.00 77.94 112 ASP A O 1
ATOM 853 N N . GLU A 1 113 ? 12.351 7.242 -16.384 1.00 74.12 113 GLU A N 1
ATOM 854 C CA . GLU A 1 113 ? 13.201 7.973 -15.451 1.00 74.12 113 GLU A CA 1
ATOM 855 C C . GLU A 1 113 ? 13.480 7.192 -14.159 1.00 74.12 113 GLU A C 1
ATOM 857 O O . GLU A 1 113 ? 14.450 7.522 -13.474 1.00 74.12 113 GLU A O 1
ATOM 862 N N . ILE A 1 114 ? 12.735 6.121 -13.848 1.00 74.81 114 ILE A N 1
ATOM 863 C CA . ILE A 1 114 ? 12.924 5.306 -12.629 1.00 74.81 114 ILE A CA 1
ATOM 864 C C . ILE A 1 114 ? 14.376 4.828 -12.510 1.00 74.81 114 ILE A C 1
ATOM 866 O O . ILE A 1 114 ? 15.019 5.001 -11.470 1.00 74.81 114 ILE A O 1
ATOM 870 N N . ALA A 1 115 ? 14.942 4.296 -13.597 1.00 68.25 115 ALA A N 1
ATOM 871 C CA . ALA A 1 115 ? 16.321 3.807 -13.623 1.00 68.25 115 ALA A CA 1
ATOM 872 C C . ALA A 1 115 ? 17.353 4.909 -13.309 1.00 68.25 115 ALA A C 1
ATOM 874 O O . ALA A 1 115 ? 18.449 4.620 -12.828 1.00 68.25 115 ALA A O 1
ATOM 875 N N . THR A 1 116 ? 17.016 6.180 -13.537 1.00 67.38 116 THR A N 1
ATOM 876 C CA . THR A 1 116 ? 17.901 7.322 -13.268 1.00 67.38 116 THR A CA 1
ATOM 877 C C . THR A 1 116 ? 18.022 7.654 -11.779 1.00 67.38 116 THR A C 1
ATOM 879 O O . THR A 1 116 ? 19.038 8.218 -11.367 1.00 67.38 116 THR A O 1
ATOM 882 N N . PHE A 1 117 ? 17.038 7.269 -10.965 1.00 63.69 117 PHE A N 1
ATOM 883 C CA . PHE A 1 117 ? 17.032 7.516 -9.518 1.00 63.69 117 PHE A CA 1
ATOM 884 C C . PHE A 1 117 ? 17.311 6.254 -8.690 1.00 63.69 117 PHE A C 1
ATOM 886 O O . PHE A 1 117 ? 17.885 6.359 -7.605 1.00 63.69 117 PHE A O 1
ATOM 893 N N . SER A 1 118 ? 16.972 5.074 -9.221 1.00 58.31 118 SER A N 1
ATOM 894 C CA . SER A 1 118 ? 17.124 3.780 -8.538 1.00 58.31 118 SER A CA 1
ATOM 895 C C . SER A 1 118 ? 18.517 3.144 -8.645 1.00 58.31 118 SER A C 1
ATOM 897 O O . SER A 1 118 ? 18.823 2.239 -7.869 1.00 58.31 118 SER A O 1
ATOM 899 N N . THR A 1 119 ? 19.354 3.558 -9.606 1.00 52.72 119 THR A N 1
ATOM 900 C CA . THR A 1 119 ? 20.658 2.918 -9.881 1.00 52.72 119 THR A CA 1
ATOM 901 C C . THR A 1 119 ? 21.826 3.684 -9.260 1.00 52.72 119 THR A C 1
ATOM 903 O O . THR A 1 119 ? 21.884 4.913 -9.323 1.00 52.72 119 THR A O 1
ATOM 906 N N . GLU A 1 120 ? 22.812 2.968 -8.709 1.00 46.50 120 GLU A N 1
ATOM 907 C CA . GLU A 1 120 ? 24.000 3.588 -8.095 1.00 46.50 120 GLU A CA 1
ATOM 908 C C . GLU A 1 120 ? 24.867 4.343 -9.117 1.00 46.50 120 GLU A C 1
ATOM 910 O O . GLU A 1 120 ? 25.512 5.338 -8.796 1.00 46.50 120 GLU A O 1
ATOM 915 N N . GLN A 1 121 ? 24.818 3.934 -10.385 1.00 47.78 121 GLN A N 1
ATOM 916 C CA . GLN A 1 121 ? 25.555 4.576 -11.473 1.00 47.78 121 GLN A CA 1
ATOM 917 C C . GLN A 1 121 ? 25.085 6.020 -11.740 1.00 47.78 121 GLN A C 1
ATOM 919 O O . GLN A 1 121 ? 25.879 6.860 -12.164 1.00 47.78 121 GLN A O 1
ATOM 924 N N . LYS A 1 122 ? 23.804 6.324 -11.473 1.00 49.66 122 LYS A N 1
ATOM 925 C CA . LYS A 1 122 ? 23.178 7.647 -11.684 1.00 49.66 122 LYS A CA 1
ATOM 926 C C . LYS A 1 122 ? 22.771 8.359 -10.378 1.00 49.66 122 LYS A C 1
ATOM 928 O O . LYS A 1 122 ? 22.441 9.554 -10.400 1.00 49.66 122 LYS A O 1
ATOM 933 N N . ASN A 1 123 ? 22.823 7.652 -9.246 1.00 51.97 123 ASN A N 1
ATOM 934 C CA . ASN A 1 123 ? 22.578 8.151 -7.891 1.00 51.97 123 ASN A CA 1
ATOM 935 C C . ASN A 1 123 ? 23.502 7.452 -6.869 1.00 51.97 123 ASN A C 1
ATOM 937 O O . ASN A 1 123 ? 23.057 6.675 -6.021 1.00 51.97 123 ASN A O 1
ATOM 941 N N . LYS A 1 124 ? 24.810 7.711 -6.986 1.00 45.06 124 LYS A N 1
ATOM 942 C CA . LYS A 1 124 ? 25.847 7.108 -6.138 1.00 45.06 124 LYS A CA 1
ATOM 943 C C . LYS A 1 124 ? 25.577 7.379 -4.652 1.00 45.06 124 LYS A C 1
ATOM 945 O O . LYS A 1 124 ? 25.285 8.520 -4.297 1.00 45.06 124 LYS A O 1
ATOM 950 N N . ASP A 1 125 ? 25.634 6.335 -3.821 1.00 53.00 125 ASP A N 1
ATOM 951 C CA . ASP A 1 125 ? 25.372 6.360 -2.366 1.00 53.00 125 ASP A CA 1
ATOM 952 C C . ASP A 1 125 ? 24.031 6.997 -1.944 1.00 53.00 125 ASP A C 1
ATOM 954 O O . ASP A 1 125 ? 23.907 7.534 -0.844 1.00 53.00 125 ASP A O 1
ATOM 958 N N . ASN A 1 126 ? 23.019 6.996 -2.823 1.00 56.06 126 ASN A N 1
ATOM 959 C CA . ASN A 1 126 ? 21.803 7.799 -2.642 1.00 56.06 126 ASN A CA 1
ATOM 960 C C . ASN A 1 126 ? 22.118 9.274 -2.308 1.00 56.06 126 ASN A C 1
ATOM 962 O O . ASN A 1 126 ? 21.471 9.891 -1.463 1.00 56.06 126 ASN A O 1
ATOM 966 N N . GLY A 1 127 ? 23.116 9.867 -2.971 1.00 50.03 127 GLY A N 1
ATOM 967 C CA . GLY A 1 127 ? 23.505 11.265 -2.764 1.00 50.03 127 GLY A CA 1
ATOM 968 C C . GLY A 1 127 ? 22.371 12.267 -3.021 1.00 50.03 127 GLY A C 1
ATOM 969 O O . GLY A 1 127 ? 22.409 13.381 -2.506 1.00 50.03 127 GLY A O 1
ATOM 970 N N . LYS A 1 128 ? 21.332 11.864 -3.770 1.00 53.28 128 LYS A N 1
ATOM 971 C CA . LYS A 1 128 ? 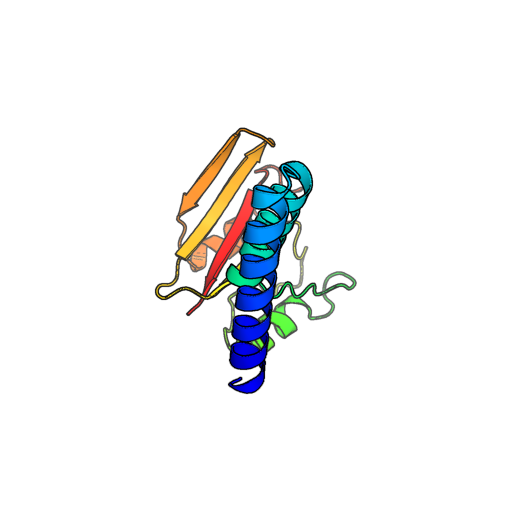20.094 12.636 -3.981 1.00 53.28 128 LYS A CA 1
ATOM 972 C C . LYS A 1 128 ? 19.039 12.448 -2.880 1.00 53.28 128 LYS A C 1
ATOM 974 O O . LYS A 1 128 ? 18.005 13.105 -2.942 1.00 53.28 128 LYS A O 1
ATOM 979 N N . ARG A 1 129 ? 19.291 11.573 -1.896 1.00 56.12 129 ARG A N 1
ATOM 980 C CA . ARG A 1 129 ? 18.405 11.230 -0.765 1.00 56.12 129 ARG A CA 1
ATOM 981 C C . ARG A 1 129 ? 16.963 11.014 -1.196 1.00 56.12 129 ARG A C 1
ATOM 983 O O . ARG A 1 129 ? 16.032 11.603 -0.651 1.00 56.12 129 ARG A O 1
ATOM 990 N N . SER A 1 130 ? 16.810 10.201 -2.230 1.00 52.66 130 SER A N 1
ATOM 991 C CA . SER A 1 130 ? 15.522 9.919 -2.836 1.00 52.66 130 SER A CA 1
ATOM 992 C C . SER A 1 130 ? 14.880 8.654 -2.252 1.00 52.66 130 SER A C 1
ATOM 994 O O . SER A 1 130 ? 15.565 7.826 -1.655 1.00 52.66 130 SER A O 1
ATOM 996 N N . THR A 1 131 ? 13.575 8.492 -2.445 1.00 54.81 131 THR A N 1
ATOM 997 C CA . THR A 1 131 ? 12.782 7.259 -2.314 1.00 54.81 131 THR A CA 1
ATOM 998 C C . 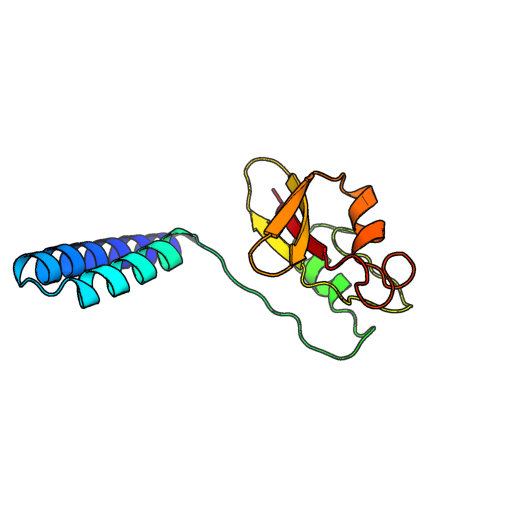THR A 1 131 ? 11.817 7.244 -3.494 1.00 54.81 131 THR A C 1
ATOM 1000 O O . THR A 1 131 ? 11.295 8.301 -3.841 1.00 54.81 131 THR A O 1
ATOM 1003 N N . ASN A 1 132 ? 11.563 6.094 -4.114 1.00 53.81 132 ASN A N 1
ATOM 1004 C CA . ASN A 1 132 ? 10.580 6.025 -5.197 1.00 53.81 132 ASN A CA 1
ATOM 1005 C C . ASN A 1 132 ? 9.240 5.515 -4.673 1.00 53.81 132 ASN A C 1
ATOM 1007 O O . ASN A 1 132 ? 9.187 4.547 -3.909 1.00 53.81 132 ASN A O 1
ATOM 1011 N N . HIS A 1 133 ? 8.164 6.147 -5.121 1.00 51.84 133 HIS A N 1
ATOM 1012 C CA . HIS A 1 133 ? 6.800 5.694 -4.913 1.00 51.84 133 HIS A CA 1
ATOM 1013 C C . HIS A 1 133 ? 6.148 5.481 -6.277 1.00 51.84 133 HIS A C 1
ATOM 1015 O O . HIS A 1 133 ? 6.059 6.414 -7.074 1.00 51.84 133 HIS A O 1
ATOM 1021 N N . VAL A 1 134 ? 5.729 4.250 -6.558 1.00 60.06 134 VAL A N 1
ATOM 1022 C CA . VAL A 1 134 ? 5.068 3.899 -7.817 1.00 60.06 134 VAL A CA 1
ATOM 1023 C C . VAL A 1 134 ? 3.650 3.425 -7.531 1.00 60.06 134 VAL A C 1
ATOM 1025 O O . VAL A 1 134 ? 3.442 2.485 -6.767 1.00 60.06 134 VAL A O 1
ATOM 1028 N N . LEU A 1 135 ? 2.671 4.082 -8.140 1.00 54.38 135 LEU A N 1
ATOM 1029 C CA . LEU A 1 135 ? 1.304 3.598 -8.234 1.00 54.38 135 LEU A CA 1
ATOM 1030 C C . LEU A 1 135 ? 1.179 2.778 -9.513 1.00 54.38 135 LEU A C 1
ATOM 1032 O O . LEU A 1 135 ? 1.293 3.342 -10.597 1.00 54.38 135 LEU A O 1
ATOM 1036 N N . ALA A 1 136 ? 0.990 1.468 -9.380 1.00 57.56 136 ALA A N 1
ATOM 1037 C CA . ALA A 1 136 ? 0.725 0.559 -10.495 1.00 57.56 136 ALA A CA 1
ATOM 1038 C C . ALA A 1 136 ? -0.789 0.311 -10.634 1.00 57.56 136 ALA A C 1
ATOM 1040 O O . ALA A 1 136 ? -1.526 0.453 -9.652 1.00 57.56 136 ALA A O 1
ATOM 1041 N N . GLN A 1 137 ? -1.240 -0.008 -11.851 1.00 49.66 137 GLN A N 1
ATOM 1042 C CA . GLN A 1 137 ? -2.640 -0.343 -12.157 1.00 49.66 137 GLN A CA 1
ATOM 1043 C C . GLN A 1 137 ? -2.948 -1.829 -11.971 1.00 49.66 137 GLN A C 1
ATOM 1045 O O . GLN A 1 137 ? -2.006 -2.622 -11.766 1.00 49.66 137 GLN A O 1
#

Secondary structure (DSSP, 8-state):
-HHHHHHHHHHHHHHHHHHHHHHHTT-HHHHHHHHHHHHHHHT---------STTSSHHHHHHHHTT-TTSS---SSSB-SS-EEEEE-SS-EEEEEEEETTEEEEEEE-GGGHHHHHBTTTSGGGTT-EEEEEEE-

Foldseek 3Di:
DVVLVVVLVVVLVVLVVVLVVCVVVVVVVSNVVSVVVSVVSVVPDDDDDQDDDPLPCSQVVVCVVVVHPPLADNDPPAFFPAAEAEDADPDKWKWKFFDDVPDTDIDTDDSVCCCCQGGCVNQPNVVRRIHMYIHDD

Sequence (137 aa):
MLAFTQYKNSALLLIRSAIDLAQSQGEDSIAGELEEAAKHLTEEKIYIVACGEFKQGKSSFINALLDEPNLFPVDIDITTNLVSTISYGPHEVVEVLAGETGNIVSKAISRDEIATFSTEQKNKDNGKRSTNHVLAQ

Radius of gyration: 19.32 Å; chains: 1; bounding box: 44×32×47 Å